Protein AF-A0A514WY64-F1 (afdb_monomer)

Secondary structure (DSSP, 8-state):
-HHHHHHHHHHHHHHHHHHHHHHHHHHHHHHHHHHHHHHHHHHHHHHHHHHS-HHHHHHHHHHHHHHHH-TT----GGGHHHHHHHHHHHTT-PPBPPBTTBPPTTEEEEEETTEEEEEE--

Radius of gyration: 29.65 Å; Cα contacts (8 Å, |Δi|>4): 77; chains: 1; bounding box: 67×23×89 Å

Sequence (122 aa):
MSYLRKLLRLIVSFCFKIVFALFKALSIYLIVAFAALISTEGYSFVKQYANANDEGKAYIICVFSMRTVEPSATDFSSCLPYREMSSMKASGEKPLEPVEGECPHGYELKSGMMGMVCLPIK

Structure (mmCIF, N/CA/C/O backbone):
data_AF-A0A514WY64-F1
#
_entry.id   AF-A0A514WY64-F1
#
loop_
_atom_site.group_PDB
_atom_site.id
_atom_site.type_symbol
_atom_site.label_atom_id
_atom_site.label_alt_id
_atom_site.label_comp_id
_atom_site.label_asym_id
_atom_site.label_entity_id
_atom_site.label_seq_id
_atom_site.pdbx_PDB_ins_code
_atom_site.Cartn_x
_atom_site.Cartn_y
_atom_site.Cartn_z
_atom_site.occupancy
_atom_site.B_iso_or_equiv
_atom_site.auth_seq_id
_atom_site.auth_comp_id
_atom_site.auth_asym_id
_atom_site.auth_atom_id
_atom_site.pdbx_PDB_model_num
ATOM 1 N N . MET A 1 1 ? -40.516 -8.259 53.118 1.00 56.91 1 MET A N 1
ATOM 2 C CA . MET A 1 1 ? -40.191 -8.740 51.747 1.00 56.91 1 MET A CA 1
ATOM 3 C C . MET A 1 1 ? -40.071 -7.653 50.655 1.00 56.91 1 MET A C 1
ATOM 5 O O . MET A 1 1 ? -39.691 -7.995 49.540 1.00 56.91 1 MET A O 1
ATOM 9 N N . SER A 1 2 ? -40.332 -6.361 50.919 1.00 69.88 2 SER A N 1
ATOM 10 C CA . SER A 1 2 ? -40.354 -5.317 49.864 1.00 69.88 2 SER A CA 1
ATOM 11 C C . SER A 1 2 ? -38.974 -4.705 49.523 1.00 69.88 2 SER A C 1
ATOM 13 O O . SER A 1 2 ? -38.729 -4.301 48.387 1.00 69.88 2 SER A O 1
ATOM 15 N N . TYR A 1 3 ? -38.028 -4.700 50.471 1.00 71.62 3 TYR A N 1
ATOM 16 C CA . TYR A 1 3 ? -36.694 -4.100 50.288 1.00 71.62 3 TYR A CA 1
ATOM 17 C C . TYR A 1 3 ? -35.763 -4.910 49.374 1.00 71.62 3 TYR A C 1
ATOM 19 O O . TYR A 1 3 ? -35.071 -4.335 48.537 1.00 71.62 3 TYR A O 1
ATOM 27 N N . LEU A 1 4 ? -35.799 -6.243 49.466 1.00 73.00 4 LEU A N 1
ATOM 28 C CA . LEU A 1 4 ? -34.914 -7.130 48.702 1.00 73.00 4 LEU A CA 1
ATOM 29 C C . LEU A 1 4 ? -35.150 -7.020 47.181 1.00 73.00 4 LEU A C 1
ATOM 31 O O . LEU A 1 4 ? -34.204 -6.976 46.402 1.00 73.00 4 LEU A O 1
ATOM 35 N N . ARG A 1 5 ? -36.415 -6.876 46.754 1.00 74.31 5 ARG A N 1
ATOM 36 C CA . ARG A 1 5 ? -36.781 -6.665 45.339 1.00 74.31 5 ARG A CA 1
ATOM 37 C C . ARG A 1 5 ? -36.369 -5.288 44.810 1.00 74.31 5 ARG A C 1
ATOM 39 O O . ARG A 1 5 ? -36.029 -5.178 43.635 1.00 74.31 5 ARG A O 1
ATOM 46 N N . LYS A 1 6 ? -36.388 -4.245 45.649 1.00 76.94 6 LYS A N 1
ATOM 47 C CA . LYS A 1 6 ? -35.895 -2.906 45.276 1.00 76.94 6 LYS A CA 1
ATOM 48 C C . LYS A 1 6 ? -34.373 -2.893 45.129 1.00 76.94 6 LYS A C 1
ATOM 50 O O . LYS A 1 6 ? -33.876 -2.351 44.145 1.00 76.94 6 LYS A O 1
ATOM 55 N N . LEU A 1 7 ? -33.659 -3.539 46.052 1.00 81.81 7 LEU A N 1
ATOM 56 C CA . LEU A 1 7 ? -32.200 -3.653 46.011 1.00 81.81 7 LEU A CA 1
ATOM 57 C C . LEU A 1 7 ? -31.728 -4.418 44.763 1.00 81.81 7 LEU A C 1
ATOM 59 O O . LEU A 1 7 ? -30.836 -3.957 44.058 1.00 81.81 7 LEU A O 1
ATOM 63 N N . LEU A 1 8 ? -32.391 -5.531 44.427 1.00 80.75 8 LEU A N 1
ATOM 64 C CA . LEU A 1 8 ? -32.050 -6.338 43.252 1.00 80.75 8 LEU A CA 1
ATOM 65 C C . LEU A 1 8 ? -32.213 -5.557 41.933 1.00 80.75 8 LEU A C 1
ATOM 67 O O . LEU A 1 8 ? -31.353 -5.633 41.061 1.00 80.75 8 LEU A O 1
ATOM 71 N N . ARG A 1 9 ? -33.276 -4.748 41.792 1.00 80.19 9 ARG A N 1
ATOM 72 C CA . ARG A 1 9 ? -33.481 -3.894 40.601 1.00 80.19 9 ARG A CA 1
ATOM 73 C C . ARG A 1 9 ? -32.417 -2.805 40.464 1.00 80.19 9 ARG A C 1
ATOM 75 O O . ARG A 1 9 ? -32.020 -2.487 39.345 1.00 80.19 9 ARG A O 1
ATOM 82 N N . LEU A 1 10 ? -31.962 -2.240 41.583 1.00 82.81 10 LEU A N 1
ATOM 83 C CA . LEU A 1 10 ? -30.882 -1.251 41.603 1.00 82.81 10 LEU A CA 1
ATOM 84 C C . LEU A 1 10 ? -29.560 -1.861 41.131 1.00 82.81 10 LEU A C 1
ATOM 86 O O . LEU A 1 10 ? -28.900 -1.270 40.282 1.00 82.81 10 LEU A O 1
ATOM 90 N N . ILE A 1 11 ? -29.222 -3.059 41.614 1.00 85.94 11 ILE A N 1
ATOM 91 C CA . ILE A 1 11 ? -28.001 -3.775 41.218 1.00 85.94 11 ILE A CA 1
ATOM 92 C C . ILE A 1 11 ? -28.029 -4.107 39.723 1.00 85.94 11 ILE A C 1
ATOM 94 O O . ILE A 1 11 ? -27.078 -3.796 39.014 1.00 85.94 11 ILE A O 1
ATOM 98 N N . VAL A 1 12 ? -29.139 -4.653 39.214 1.00 83.81 12 VAL A N 1
ATOM 99 C CA . VAL A 1 12 ? -29.274 -4.982 37.783 1.00 83.81 12 VAL A CA 1
ATOM 100 C C . VAL A 1 12 ? -29.164 -3.729 36.908 1.00 83.81 12 VAL A C 1
ATOM 102 O O . VAL A 1 12 ? -28.450 -3.740 35.907 1.00 83.81 12 VAL A O 1
ATOM 105 N N . SER A 1 13 ? -29.806 -2.626 37.303 1.00 83.44 13 SER A N 1
ATOM 106 C CA . SER A 1 13 ? -29.707 -1.341 36.594 1.00 83.44 13 SER A CA 1
ATOM 107 C C . SER A 1 13 ? -28.277 -0.790 36.594 1.00 83.44 13 SER A C 1
ATOM 109 O O . SER A 1 13 ? -27.797 -0.286 35.579 1.00 83.44 13 SER A O 1
ATOM 111 N N . PHE A 1 14 ? -27.563 -0.931 37.713 1.00 86.56 14 PHE A N 1
ATOM 112 C CA . PHE A 1 14 ? -26.178 -0.492 37.841 1.00 86.56 14 PHE A CA 1
ATOM 113 C C . PHE A 1 14 ? -25.222 -1.339 36.990 1.00 86.56 14 PHE A C 1
ATOM 115 O O . PHE A 1 14 ? -24.426 -0.786 36.231 1.00 86.56 14 PHE A O 1
ATOM 122 N N . CYS A 1 15 ? -25.359 -2.668 37.022 1.00 86.06 15 CYS A N 1
ATOM 123 C CA . CYS A 1 15 ? -24.598 -3.577 36.164 1.00 86.06 15 CYS A CA 1
ATOM 124 C C . CYS A 1 15 ? -24.833 -3.284 34.678 1.00 86.06 15 CYS A C 1
ATOM 126 O O . CYS A 1 15 ? -23.875 -3.215 33.913 1.00 86.06 15 CYS A O 1
ATOM 128 N N . PHE A 1 16 ? -26.082 -3.039 34.270 1.00 86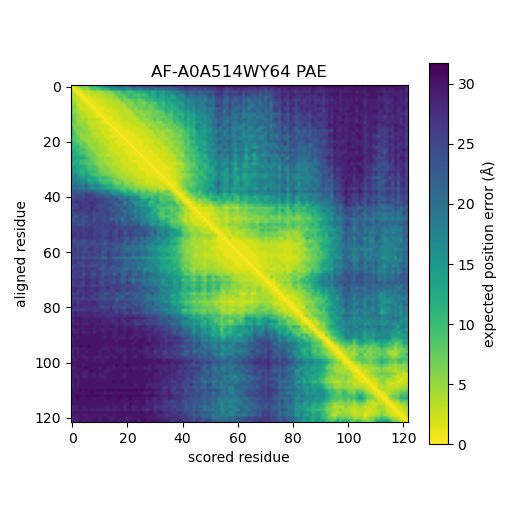.31 16 PHE A N 1
ATOM 129 C CA . PHE A 1 16 ? -26.400 -2.732 32.876 1.00 86.31 16 PHE A CA 1
ATOM 130 C C . PHE A 1 16 ? -25.732 -1.432 32.402 1.00 86.31 16 PHE A C 1
ATOM 132 O O . PHE A 1 16 ? -25.195 -1.373 31.298 1.00 86.31 16 PHE A O 1
ATOM 139 N N . LYS A 1 17 ? -25.687 -0.403 33.259 1.00 89.75 17 LYS A N 1
ATOM 140 C CA . LYS A 1 17 ? -24.986 0.857 32.962 1.00 89.75 17 LYS A CA 1
ATOM 141 C C . LYS A 1 17 ? -23.477 0.668 32.811 1.00 89.75 17 LYS A C 1
ATOM 143 O O . LYS A 1 17 ? -22.895 1.255 31.904 1.00 89.75 17 LYS A O 1
ATOM 148 N N . ILE A 1 18 ? -22.858 -0.157 33.658 1.00 90.81 18 ILE A N 1
ATOM 149 C CA . ILE A 1 18 ? -21.422 -0.464 33.571 1.00 90.81 18 ILE A CA 1
ATOM 150 C C . ILE A 1 18 ? -21.110 -1.207 32.272 1.00 90.81 18 ILE A C 1
ATOM 152 O O . ILE A 1 18 ? -20.209 -0.804 31.540 1.00 90.81 18 ILE A O 1
ATOM 156 N N . VAL A 1 19 ? -21.878 -2.251 31.953 1.00 91.50 19 VAL A N 1
ATOM 157 C CA . VAL A 1 19 ? -21.688 -3.031 30.721 1.00 91.50 19 VAL A CA 1
ATOM 158 C C . VAL A 1 19 ? -21.847 -2.140 29.488 1.00 91.50 19 VAL A C 1
ATOM 160 O O . VAL A 1 19 ? -21.029 -2.197 28.574 1.00 91.50 19 VAL A O 1
ATOM 163 N N . PHE A 1 20 ? -22.845 -1.256 29.481 1.00 88.94 20 PHE A N 1
ATOM 164 C CA . PHE A 1 20 ? -23.062 -0.327 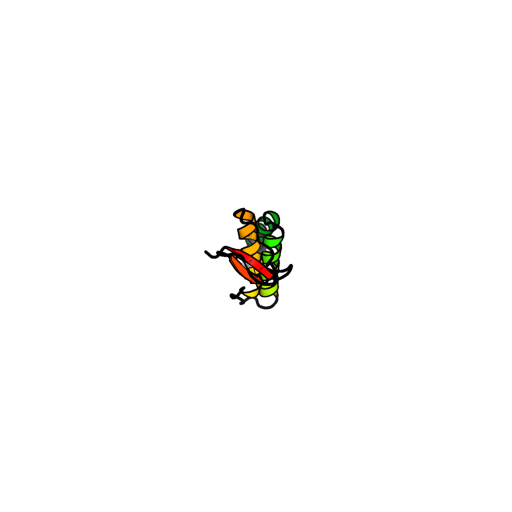28.374 1.00 88.94 20 PHE A CA 1
ATOM 165 C C . PHE A 1 20 ? -21.935 0.710 28.232 1.00 88.94 20 PHE A C 1
ATOM 167 O O . PHE A 1 20 ? -21.535 1.043 27.115 1.00 88.94 20 PHE A O 1
ATOM 174 N N . ALA A 1 21 ? -21.383 1.198 29.347 1.00 89.50 21 ALA A N 1
ATOM 175 C CA . ALA A 1 21 ? -20.233 2.100 29.338 1.00 89.50 21 ALA A CA 1
ATOM 176 C C . ALA A 1 21 ? -18.968 1.411 28.799 1.00 89.50 21 ALA A C 1
ATOM 178 O O . ALA A 1 21 ? -18.273 1.981 27.957 1.00 89.50 21 ALA A O 1
ATOM 179 N N . LEU A 1 22 ? -18.713 0.167 29.221 1.00 91.44 22 LEU A N 1
ATOM 180 C CA . LEU A 1 22 ? -17.606 -0.649 28.717 1.00 91.44 22 LEU A CA 1
ATOM 181 C C . LEU A 1 22 ? -17.743 -0.921 27.217 1.00 91.44 22 LEU A C 1
ATOM 183 O O . LEU A 1 22 ? -16.777 -0.759 26.478 1.00 91.44 22 LEU A O 1
ATOM 187 N N . PHE A 1 23 ? -18.946 -1.261 26.748 1.00 92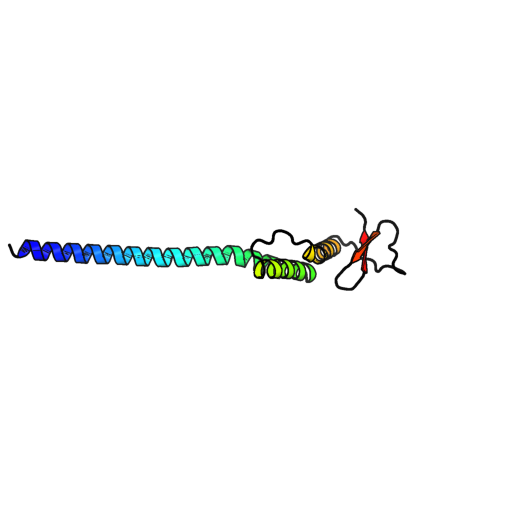.56 23 PHE A N 1
ATOM 188 C CA . PHE A 1 23 ? -19.195 -1.510 25.329 1.00 92.56 23 PHE A CA 1
ATOM 189 C C . PHE A 1 23 ? -18.951 -0.259 24.474 1.00 92.56 23 PHE A C 1
ATOM 191 O O . PHE A 1 23 ? -18.307 -0.337 23.429 1.00 92.56 23 PHE A O 1
ATOM 198 N N . LYS A 1 24 ? -19.391 0.918 24.943 1.00 91.31 24 LYS A N 1
ATOM 199 C CA . LYS A 1 24 ? -19.090 2.190 24.272 1.00 91.31 24 LYS A CA 1
ATOM 200 C C . LYS A 1 24 ? -17.589 2.454 24.196 1.00 91.31 24 LYS A C 1
ATOM 202 O O . LYS A 1 24 ? -17.095 2.739 23.107 1.00 91.31 24 LYS A O 1
ATOM 207 N N . ALA A 1 25 ? -16.866 2.322 25.306 1.00 91.19 25 ALA A N 1
ATOM 208 C CA . ALA A 1 25 ? -15.418 2.523 25.325 1.00 91.19 25 ALA A CA 1
ATOM 209 C C . ALA A 1 25 ? -14.690 1.558 24.370 1.00 91.19 25 ALA A C 1
ATOM 211 O O . ALA A 1 25 ? -13.833 1.990 23.601 1.00 91.19 25 ALA A O 1
ATOM 212 N N . LEU A 1 26 ? -15.089 0.281 24.353 1.00 92.44 26 LEU A N 1
ATOM 213 C CA . LEU A 1 26 ? -14.528 -0.732 23.459 1.00 92.44 26 LEU A CA 1
ATOM 214 C C . LEU A 1 26 ? -14.799 -0.408 21.982 1.00 92.44 26 LEU A C 1
ATOM 216 O O . LEU A 1 26 ? -13.896 -0.496 21.157 1.00 92.44 26 LEU A O 1
ATOM 220 N N . SER A 1 27 ? -16.026 0.004 21.647 1.00 90.38 27 SER A N 1
ATOM 221 C CA . SER A 1 27 ? -16.391 0.369 20.272 1.00 90.38 27 SER A CA 1
ATOM 222 C C . SER A 1 27 ? -15.583 1.564 19.756 1.00 90.38 27 SER A C 1
ATOM 224 O O . SER A 1 27 ? -15.071 1.520 18.641 1.00 90.38 27 SER A O 1
ATOM 226 N N . ILE A 1 28 ? -15.386 2.594 20.587 1.00 91.12 28 ILE A N 1
ATOM 227 C CA . ILE A 1 28 ? -14.556 3.757 20.247 1.00 91.12 28 ILE A CA 1
ATOM 228 C C . ILE A 1 28 ? -13.099 3.330 20.063 1.00 91.12 28 ILE A C 1
ATOM 230 O O . ILE A 1 28 ? -12.475 3.714 19.078 1.00 91.12 28 ILE A O 1
ATOM 234 N N . TYR A 1 29 ? -12.569 2.500 20.966 1.00 90.69 29 TYR A N 1
ATOM 235 C CA . TYR A 1 29 ? -11.210 1.976 20.850 1.00 90.69 29 TYR A CA 1
ATOM 236 C C . TYR A 1 29 ? -11.002 1.195 19.546 1.00 90.69 29 TYR A C 1
ATOM 238 O O . TYR A 1 29 ? -10.024 1.434 18.844 1.00 90.69 29 TYR A O 1
ATOM 246 N N . LEU A 1 30 ? -11.944 0.319 19.179 1.00 89.75 30 LEU A N 1
ATOM 247 C CA . LEU A 1 30 ? -11.894 -0.441 17.927 1.00 89.75 30 LEU A CA 1
ATOM 248 C C . LEU A 1 30 ? -11.928 0.467 16.694 1.00 89.75 30 LEU A C 1
ATOM 250 O O . LEU A 1 30 ? -11.148 0.253 15.770 1.00 89.75 30 LEU A O 1
ATOM 254 N N . ILE A 1 31 ? -12.779 1.497 16.684 1.00 88.94 31 ILE A N 1
ATOM 255 C CA . ILE A 1 31 ? -12.841 2.466 15.579 1.00 88.94 31 ILE A CA 1
ATOM 256 C C . ILE A 1 31 ? -11.507 3.210 15.441 1.00 88.94 31 ILE A C 1
ATOM 258 O O . ILE A 1 31 ? -10.988 3.336 14.334 1.00 88.94 31 ILE A O 1
ATOM 262 N N . VAL A 1 32 ? -10.924 3.666 16.554 1.00 85.12 32 VAL A N 1
ATOM 263 C CA . VAL A 1 32 ? -9.626 4.359 16.554 1.00 85.12 32 VAL A CA 1
ATOM 264 C C . VAL A 1 32 ? -8.501 3.425 16.104 1.00 85.12 32 VAL A C 1
ATOM 266 O O . VAL A 1 32 ? -7.669 3.829 15.295 1.00 85.12 32 VAL A O 1
ATOM 269 N N . ALA A 1 33 ? -8.490 2.171 16.560 1.00 81.75 33 ALA A N 1
ATOM 270 C CA . ALA A 1 33 ? -7.507 1.173 16.141 1.00 81.75 33 ALA A CA 1
ATOM 271 C C . ALA A 1 33 ? -7.612 0.853 14.641 1.00 81.75 33 ALA A C 1
ATOM 273 O O . ALA A 1 33 ? -6.598 0.773 13.950 1.00 81.75 33 ALA A O 1
ATOM 274 N N . PHE A 1 34 ? -8.832 0.728 14.114 1.00 79.00 34 PHE A N 1
ATOM 275 C CA . PHE A 1 34 ? -9.068 0.486 12.691 1.00 79.00 34 PHE A CA 1
ATOM 276 C C . PHE A 1 34 ? -8.664 1.690 11.828 1.00 79.00 34 PHE A C 1
ATOM 278 O O . PHE A 1 34 ? -8.000 1.529 10.805 1.00 79.00 34 PHE A O 1
ATOM 285 N N . ALA A 1 35 ? -8.982 2.910 12.271 1.00 73.12 35 ALA A N 1
ATOM 286 C CA . ALA A 1 35 ? -8.533 4.136 11.614 1.00 73.12 35 ALA A CA 1
ATOM 287 C C . ALA A 1 35 ? -7.000 4.271 11.627 1.00 73.12 35 ALA A C 1
ATOM 289 O O . ALA A 1 35 ? -6.413 4.695 10.632 1.00 73.12 35 ALA A O 1
ATOM 290 N N . ALA A 1 36 ? -6.343 3.872 12.722 1.00 66.94 36 ALA A N 1
ATOM 291 C CA . ALA A 1 36 ? -4.887 3.849 12.817 1.00 66.94 36 ALA A CA 1
ATOM 292 C C . ALA A 1 36 ? -4.262 2.837 11.842 1.00 66.94 36 ALA A C 1
ATOM 294 O O . ALA A 1 36 ? -3.305 3.192 11.163 1.00 66.94 36 ALA A O 1
ATOM 295 N N . LEU A 1 37 ? -4.835 1.633 11.710 1.00 67.69 37 LEU A N 1
ATOM 296 C CA . LEU A 1 37 ? -4.383 0.611 10.754 1.00 67.69 37 LEU A CA 1
ATOM 297 C C . LEU A 1 37 ? -4.476 1.090 9.297 1.00 67.69 37 LEU A C 1
ATOM 299 O O . LEU A 1 37 ? -3.498 1.001 8.552 1.00 67.69 37 LEU A O 1
ATOM 303 N N . ILE A 1 38 ? -5.619 1.664 8.903 1.00 67.25 38 ILE A N 1
ATOM 304 C CA . ILE A 1 38 ? -5.801 2.238 7.558 1.00 67.25 38 ILE A CA 1
ATOM 305 C C . ILE A 1 38 ? -4.824 3.395 7.326 1.00 67.25 38 ILE A C 1
ATOM 307 O O . ILE A 1 38 ? -4.236 3.511 6.252 1.00 67.25 38 ILE A O 1
ATOM 311 N N . SER A 1 39 ? -4.631 4.245 8.337 1.00 59.78 39 SER A N 1
ATOM 312 C CA . SER A 1 39 ? -3.703 5.372 8.276 1.00 59.78 39 SER A CA 1
ATOM 313 C C . SER A 1 39 ? -2.260 4.910 8.091 1.00 59.78 39 SER A C 1
ATOM 315 O O . SER A 1 39 ? -1.564 5.451 7.242 1.00 59.78 39 SER A O 1
ATOM 317 N N . THR A 1 40 ? -1.796 3.884 8.807 1.00 57.38 40 THR A N 1
ATOM 318 C CA . THR A 1 40 ? -0.405 3.419 8.690 1.00 57.38 40 THR A CA 1
ATOM 319 C C . THR A 1 40 ? -0.088 2.830 7.317 1.00 57.38 40 THR A C 1
ATOM 321 O O . THR A 1 40 ? 0.953 3.147 6.738 1.00 57.38 40 THR A O 1
ATOM 324 N N . GLU A 1 41 ? -0.999 2.033 6.758 1.00 56.69 41 GLU A N 1
ATOM 325 C CA . GLU A 1 41 ? -0.817 1.431 5.433 1.00 56.69 41 GLU A CA 1
ATOM 326 C C . GLU A 1 41 ? -0.978 2.490 4.331 1.00 56.69 41 GLU A C 1
ATOM 328 O O . GLU A 1 41 ? -0.109 2.638 3.466 1.00 56.69 41 GLU A O 1
ATOM 333 N N . GLY A 1 42 ? -2.025 3.317 4.420 1.00 58.03 42 GLY A N 1
ATOM 334 C CA . GLY A 1 42 ? -2.303 4.391 3.468 1.00 58.03 42 GLY A CA 1
ATOM 335 C C . GLY A 1 42 ? -1.241 5.492 3.464 1.00 58.03 42 GLY A C 1
ATOM 336 O O . GLY A 1 42 ? -0.851 5.966 2.400 1.00 58.03 42 GLY A O 1
ATOM 337 N N . TYR A 1 43 ? -0.703 5.868 4.626 1.00 57.00 43 TYR A N 1
ATOM 338 C CA . TYR A 1 43 ? 0.350 6.881 4.732 1.00 57.00 43 TYR A CA 1
ATOM 339 C C . TYR A 1 43 ? 1.658 6.408 4.098 1.00 57.00 43 TYR A C 1
ATOM 341 O O . TYR A 1 43 ? 2.346 7.190 3.439 1.00 57.00 43 TYR A O 1
ATOM 349 N N . SER A 1 44 ? 1.991 5.120 4.240 1.00 63.59 44 SER A N 1
ATOM 350 C CA . SER A 1 44 ? 3.167 4.542 3.586 1.00 63.59 44 SER A CA 1
ATOM 351 C C . SER A 1 44 ? 3.035 4.573 2.058 1.00 63.59 44 SER A C 1
ATOM 353 O O . SER A 1 44 ? 3.977 4.976 1.374 1.00 63.59 44 SER A O 1
ATOM 355 N N . PHE A 1 45 ? 1.845 4.265 1.535 1.00 63.88 45 PHE A N 1
ATOM 356 C CA . PHE A 1 45 ? 1.541 4.312 0.109 1.00 63.88 45 PHE A CA 1
ATOM 357 C C . PHE A 1 45 ? 1.565 5.740 -0.440 1.00 63.88 45 PHE A C 1
ATOM 359 O O . PHE A 1 45 ? 2.246 6.006 -1.426 1.00 63.88 45 PHE A O 1
ATOM 366 N N . VAL A 1 46 ? 0.885 6.686 0.217 1.00 66.62 46 VAL A N 1
ATOM 367 C CA . VAL A 1 46 ? 0.848 8.094 -0.213 1.00 66.62 46 VAL A CA 1
ATOM 368 C C . VAL A 1 46 ? 2.245 8.705 -0.184 1.00 66.62 46 VAL A C 1
ATOM 370 O O . VAL A 1 46 ? 2.612 9.425 -1.108 1.00 66.62 46 VAL A O 1
ATOM 373 N N . LYS A 1 47 ? 3.065 8.379 0.822 1.00 65.44 47 LYS A N 1
ATOM 374 C CA . LYS A 1 47 ? 4.458 8.834 0.893 1.00 65.44 47 LYS A CA 1
ATOM 375 C C . LYS A 1 47 ? 5.322 8.225 -0.215 1.00 65.44 47 LYS A C 1
ATOM 377 O O . LYS A 1 47 ? 6.129 8.942 -0.801 1.00 65.44 47 LYS A O 1
ATOM 382 N N . GLN A 1 48 ? 5.156 6.936 -0.526 1.00 65.69 48 GLN A N 1
ATOM 383 C CA . GLN A 1 48 ? 5.855 6.293 -1.646 1.00 65.69 48 GLN A CA 1
ATOM 384 C C . GLN A 1 48 ? 5.425 6.879 -2.995 1.00 65.69 48 GLN A C 1
ATOM 386 O O . GLN A 1 48 ? 6.278 7.186 -3.819 1.00 65.69 48 GLN A O 1
ATOM 391 N N . TYR A 1 49 ? 4.128 7.110 -3.196 1.00 70.25 49 TYR A N 1
ATOM 392 C CA . TYR A 1 49 ? 3.585 7.715 -4.410 1.00 70.25 49 TYR A CA 1
ATOM 393 C C . TYR A 1 49 ? 4.021 9.177 -4.582 1.00 70.25 49 TYR A C 1
ATOM 395 O O . TYR A 1 49 ? 4.415 9.585 -5.672 1.00 70.25 49 TYR A O 1
ATOM 403 N N . ALA A 1 50 ? 3.995 9.972 -3.509 1.00 69.25 50 ALA A N 1
ATOM 404 C CA . ALA A 1 50 ? 4.415 11.371 -3.534 1.00 69.25 50 ALA A CA 1
ATOM 405 C C . ALA A 1 50 ? 5.915 11.527 -3.824 1.00 69.25 50 ALA A C 1
ATOM 407 O O . ALA A 1 50 ? 6.299 12.450 -4.538 1.00 69.25 50 ALA A O 1
ATOM 408 N N . ASN A 1 51 ? 6.744 10.612 -3.308 1.00 68.94 51 ASN A N 1
ATOM 409 C CA . ASN A 1 51 ? 8.193 10.624 -3.516 1.00 68.94 51 ASN A CA 1
ATOM 410 C C . ASN A 1 51 ? 8.646 9.905 -4.797 1.00 68.94 51 ASN A C 1
ATOM 412 O O . ASN A 1 51 ? 9.824 9.984 -5.145 1.00 68.94 51 ASN A O 1
ATOM 416 N N . ALA A 1 52 ? 7.758 9.187 -5.487 1.00 68.25 52 ALA A N 1
ATOM 417 C CA . ALA A 1 52 ? 8.095 8.510 -6.732 1.00 68.25 52 ALA A CA 1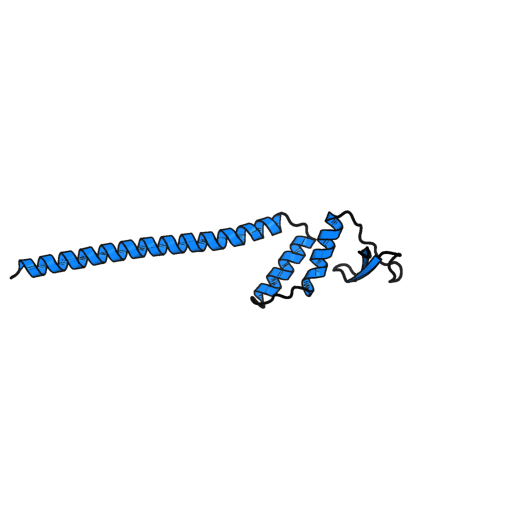
ATOM 418 C C . ALA A 1 52 ? 8.191 9.500 -7.907 1.00 68.25 52 ALA A C 1
ATOM 420 O O . ALA A 1 52 ? 7.470 10.500 -7.970 1.00 68.25 52 ALA A O 1
ATOM 421 N N . ASN A 1 53 ? 9.064 9.195 -8.872 1.00 71.25 53 ASN A N 1
ATOM 422 C CA . ASN A 1 53 ? 9.060 9.856 -10.181 1.00 71.25 53 ASN A CA 1
ATOM 423 C C . ASN A 1 53 ? 7.815 9.437 -10.994 1.00 71.25 53 ASN A C 1
ATOM 425 O O . ASN A 1 53 ? 7.096 8.521 -10.596 1.00 71.25 53 ASN A O 1
ATOM 429 N N . ASP A 1 54 ? 7.537 10.091 -12.125 1.00 75.25 54 ASP A N 1
ATOM 430 C CA . ASP A 1 54 ? 6.303 9.848 -12.897 1.00 75.25 54 ASP A CA 1
ATOM 431 C C . ASP A 1 54 ? 6.143 8.382 -13.347 1.00 75.25 54 ASP A C 1
ATOM 433 O O . ASP A 1 54 ? 5.038 7.841 -13.352 1.00 75.25 54 ASP A O 1
ATOM 437 N N . GLU A 1 55 ? 7.250 7.694 -13.626 1.00 68.12 55 GLU A N 1
ATOM 438 C CA . GLU A 1 55 ? 7.266 6.274 -14.005 1.00 68.12 55 GLU A CA 1
ATOM 439 C C . GLU A 1 55 ? 7.081 5.333 -12.805 1.00 68.12 55 GLU A C 1
ATOM 441 O O . GLU A 1 55 ? 6.377 4.330 -12.893 1.00 68.12 55 GLU A O 1
ATOM 446 N N . GLY A 1 56 ? 7.641 5.679 -11.646 1.00 69.81 56 GLY A N 1
ATOM 447 C CA . GLY A 1 56 ? 7.411 4.981 -10.385 1.00 69.81 56 GLY A CA 1
ATOM 448 C C . GLY A 1 56 ? 5.970 5.149 -9.906 1.00 69.81 56 GLY A C 1
ATOM 449 O O . GLY A 1 56 ? 5.369 4.195 -9.417 1.00 69.81 56 GLY A O 1
ATOM 450 N N . LYS A 1 57 ? 5.365 6.322 -10.128 1.00 77.06 57 LYS A N 1
ATOM 451 C CA . LYS A 1 57 ? 3.926 6.538 -9.932 1.00 77.06 57 LYS A CA 1
ATOM 452 C C . LYS A 1 57 ? 3.108 5.649 -10.865 1.00 77.06 57 LYS A C 1
ATOM 454 O O . LYS A 1 57 ? 2.169 5.012 -10.395 1.00 77.06 57 LYS A O 1
ATOM 459 N N . ALA A 1 58 ? 3.487 5.544 -12.140 1.00 78.62 58 ALA A N 1
ATOM 460 C CA . ALA A 1 58 ? 2.825 4.655 -13.096 1.00 78.62 58 ALA A CA 1
ATOM 461 C C . ALA A 1 58 ? 2.915 3.175 -12.679 1.00 78.62 58 ALA A C 1
ATOM 463 O O . ALA A 1 58 ? 1.908 2.469 -12.721 1.00 78.62 58 ALA A O 1
ATOM 464 N N . TYR A 1 59 ? 4.072 2.722 -12.179 1.00 80.38 59 TYR A N 1
ATOM 465 C CA . TYR A 1 59 ? 4.229 1.380 -11.606 1.00 80.38 59 TYR A CA 1
ATOM 466 C C . TYR A 1 59 ? 3.286 1.150 -10.419 1.00 80.38 59 TYR A C 1
ATOM 468 O O . TYR A 1 59 ? 2.547 0.166 -10.388 1.00 80.38 59 TYR A O 1
ATOM 476 N N . ILE A 1 60 ? 3.284 2.077 -9.456 1.00 79.69 60 ILE A N 1
ATOM 477 C CA . ILE A 1 60 ? 2.449 2.000 -8.253 1.00 79.69 60 ILE A CA 1
ATOM 478 C C . ILE A 1 60 ? 0.959 1.959 -8.628 1.00 79.69 60 ILE A C 1
ATOM 480 O O . ILE A 1 60 ? 0.216 1.142 -8.084 1.00 79.69 60 ILE A O 1
ATOM 484 N N . ILE A 1 61 ? 0.526 2.786 -9.586 1.00 83.06 61 ILE A N 1
ATOM 485 C CA . ILE A 1 61 ? -0.855 2.800 -10.091 1.00 83.06 61 ILE A CA 1
ATOM 486 C C . ILE A 1 61 ? -1.201 1.480 -10.786 1.00 83.06 61 ILE A C 1
ATOM 488 O O . ILE A 1 61 ? -2.278 0.941 -10.545 1.00 83.06 61 ILE A O 1
ATOM 492 N N . CYS A 1 62 ? -0.303 0.936 -11.611 1.00 81.69 62 CYS A N 1
ATOM 493 C CA . CYS A 1 62 ? -0.522 -0.333 -12.308 1.00 81.69 62 CYS A CA 1
ATOM 494 C C . CYS A 1 62 ? -0.736 -1.493 -11.321 1.00 81.69 62 CYS A C 1
ATOM 496 O O . CYS A 1 62 ? -1.726 -2.220 -11.413 1.00 81.69 62 CYS A O 1
ATOM 498 N N . VAL A 1 63 ? 0.134 -1.610 -10.312 1.00 83.12 63 VAL A N 1
ATOM 499 C CA . VAL A 1 63 ? 0.025 -2.628 -9.252 1.00 83.12 63 VAL A CA 1
ATOM 500 C C . VAL A 1 63 ? -1.263 -2.451 -8.448 1.00 83.12 63 VAL A C 1
ATOM 502 O O . VAL A 1 63 ? -1.951 -3.428 -8.148 1.00 83.12 63 VAL A O 1
ATOM 505 N N . PHE A 1 64 ? -1.608 -1.206 -8.112 1.00 82.44 64 PHE A N 1
ATOM 506 C CA . PHE A 1 64 ? -2.829 -0.902 -7.373 1.00 82.44 64 PHE A CA 1
ATOM 507 C C . PHE A 1 64 ? -4.080 -1.281 -8.174 1.00 82.44 64 PHE A C 1
ATOM 509 O O . PHE A 1 64 ? -4.953 -1.962 -7.645 1.00 82.44 64 PHE A O 1
ATOM 516 N N . SER A 1 65 ? -4.133 -0.928 -9.461 1.00 80.38 65 SER A N 1
ATOM 517 C CA . SER A 1 65 ? -5.235 -1.277 -10.363 1.00 80.38 65 SER A CA 1
ATOM 518 C C . SER A 1 65 ? -5.437 -2.794 -10.457 1.00 80.38 65 SER A C 1
ATOM 520 O O . SER A 1 65 ? -6.551 -3.287 -10.278 1.00 80.38 65 SER A O 1
ATOM 522 N N . MET A 1 66 ? -4.354 -3.563 -10.607 1.00 78.38 66 MET A N 1
ATOM 523 C CA . MET A 1 66 ? -4.439 -5.028 -10.624 1.00 78.38 66 MET A CA 1
ATOM 524 C C . MET A 1 66 ? -5.006 -5.589 -9.317 1.00 78.38 66 MET A C 1
ATOM 526 O O . MET A 1 66 ? -5.914 -6.412 -9.356 1.00 78.38 66 MET A O 1
ATOM 530 N N . ARG A 1 67 ? -4.565 -5.081 -8.159 1.00 79.00 67 ARG A N 1
ATOM 531 C CA . ARG A 1 67 ? -5.106 -5.501 -6.854 1.00 79.00 67 ARG A CA 1
ATOM 532 C C . ARG A 1 67 ? -6.550 -5.073 -6.608 1.00 79.00 67 ARG A C 1
ATOM 534 O O . ARG A 1 67 ? -7.230 -5.704 -5.804 1.00 79.00 67 ARG A O 1
ATOM 541 N N . THR A 1 68 ? -7.029 -4.017 -7.267 1.00 79.06 68 THR A N 1
ATOM 542 C CA . THR A 1 68 ? -8.448 -3.635 -7.180 1.00 79.06 68 THR A CA 1
ATOM 543 C C . THR A 1 68 ? -9.358 -4.580 -7.957 1.00 79.06 68 THR A C 1
ATOM 545 O O . THR A 1 68 ? -10.485 -4.810 -7.526 1.00 79.06 68 THR A O 1
ATOM 548 N N . VAL A 1 69 ? -8.875 -5.146 -9.066 1.00 78.56 69 VAL A N 1
ATOM 549 C CA . VAL A 1 69 ? -9.613 -6.145 -9.852 1.00 78.56 69 VAL A CA 1
ATOM 550 C C . VAL A 1 69 ? -9.478 -7.532 -9.223 1.00 78.56 69 VAL A C 1
ATOM 552 O O . VAL A 1 69 ? -10.472 -8.238 -9.072 1.00 78.56 69 VAL A O 1
ATOM 555 N N . GLU A 1 70 ? -8.266 -7.902 -8.808 1.00 79.38 70 GLU A N 1
ATOM 556 C CA . GLU A 1 70 ? -7.958 -9.189 -8.193 1.00 79.38 70 GLU A CA 1
ATOM 557 C C . GLU A 1 70 ? -7.063 -8.999 -6.950 1.00 79.38 70 GLU A C 1
ATOM 559 O O . GLU A 1 70 ? -5.840 -8.880 -7.060 1.00 79.38 70 GLU A O 1
ATOM 564 N N . PRO A 1 71 ? -7.640 -9.000 -5.732 1.00 79.25 71 PRO A N 1
ATOM 565 C CA . PRO A 1 71 ? -6.897 -8.735 -4.495 1.00 79.25 71 PRO A CA 1
ATOM 566 C C . PRO A 1 71 ? -5.789 -9.753 -4.198 1.00 79.25 71 PRO A C 1
ATOM 568 O O . PRO A 1 71 ? -4.837 -9.443 -3.484 1.00 79.25 71 PRO A O 1
ATOM 571 N N . SER A 1 72 ? -5.919 -10.968 -4.738 1.00 80.62 72 SER A N 1
ATOM 572 C CA . SER A 1 72 ? -4.959 -12.067 -4.616 1.00 80.62 72 SER A CA 1
ATOM 573 C C . SER A 1 72 ? -3.855 -12.044 -5.671 1.00 80.62 72 SER A C 1
ATOM 575 O O . SER A 1 72 ? -2.971 -12.895 -5.611 1.00 80.62 72 SER A O 1
ATOM 577 N N . ALA A 1 73 ? -3.880 -11.104 -6.623 1.00 75.88 73 ALA A N 1
ATOM 578 C CA . ALA A 1 73 ? -2.864 -11.026 -7.661 1.00 75.88 73 ALA A CA 1
ATOM 579 C C . ALA A 1 73 ? -1.478 -10.818 -7.032 1.00 75.88 73 ALA A C 1
ATOM 581 O O . ALA A 1 73 ? -1.211 -9.820 -6.354 1.00 75.88 73 ALA A O 1
ATOM 582 N N . THR A 1 74 ? -0.592 -11.788 -7.250 1.00 75.19 74 THR A N 1
ATOM 583 C CA . THR A 1 74 ? 0.823 -11.729 -6.857 1.00 75.19 74 THR A CA 1
ATOM 584 C C . THR A 1 74 ? 1.748 -11.525 -8.050 1.00 75.19 74 THR A C 1
ATOM 586 O O . THR A 1 74 ? 2.910 -11.172 -7.858 1.00 75.19 74 THR A O 1
ATOM 589 N N . ASP A 1 75 ? 1.246 -11.752 -9.265 1.00 78.81 75 ASP A N 1
ATOM 590 C CA . ASP A 1 75 ? 1.983 -11.502 -10.494 1.00 78.81 75 ASP A CA 1
ATOM 591 C C . ASP A 1 75 ? 1.734 -10.066 -10.973 1.00 78.81 75 ASP A C 1
ATOM 593 O O . ASP A 1 75 ? 0.604 -9.677 -11.252 1.00 78.81 75 ASP A O 1
ATOM 597 N N . PHE A 1 76 ? 2.807 -9.280 -11.051 1.00 79.94 76 PHE A N 1
ATOM 598 C CA . PHE A 1 76 ? 2.810 -7.904 -11.560 1.00 79.94 76 PHE A CA 1
ATOM 599 C C . PHE A 1 76 ? 3.726 -7.758 -12.773 1.00 79.94 76 PHE A C 1
ATOM 601 O O . PHE A 1 76 ? 4.253 -6.674 -13.031 1.00 79.94 76 PHE A O 1
ATOM 608 N N . SER A 1 77 ? 3.939 -8.854 -13.502 1.00 76.12 77 SER A N 1
ATOM 609 C CA . SER A 1 77 ? 4.758 -8.909 -14.712 1.00 76.12 77 SER A CA 1
ATOM 610 C C . SER A 1 77 ? 4.372 -7.831 -15.733 1.00 76.12 77 SER A C 1
ATOM 612 O O . SER A 1 77 ? 5.246 -7.156 -16.273 1.00 76.12 77 SER A O 1
ATOM 614 N N . SER A 1 78 ? 3.074 -7.566 -15.899 1.00 77.88 78 SER A N 1
ATOM 615 C CA . SER A 1 78 ? 2.531 -6.497 -16.753 1.00 77.88 78 SER A CA 1
ATOM 616 C C . SER A 1 78 ? 2.926 -5.077 -16.323 1.00 77.88 78 SER A C 1
ATOM 618 O O . SER A 1 78 ? 2.955 -4.168 -17.150 1.00 77.88 78 SER A O 1
ATOM 620 N N . CYS A 1 79 ? 3.268 -4.877 -15.049 1.00 80.38 79 CYS A N 1
ATOM 621 C CA . CYS A 1 79 ? 3.695 -3.589 -14.511 1.00 80.38 79 CYS A CA 1
ATOM 622 C C . CYS A 1 79 ? 5.226 -3.418 -14.513 1.00 80.38 79 CYS A C 1
ATOM 624 O O . CYS A 1 79 ? 5.713 -2.301 -14.339 1.00 80.38 79 CYS A O 1
ATOM 626 N N . LEU A 1 80 ? 6.010 -4.483 -14.726 1.00 75.12 80 LEU A N 1
ATOM 627 C CA . LEU A 1 80 ? 7.481 -4.435 -14.705 1.00 75.12 80 LEU A CA 1
ATOM 628 C C . LEU A 1 80 ? 8.122 -3.379 -15.625 1.00 75.12 80 LEU A C 1
ATOM 630 O O . LEU A 1 80 ? 9.091 -2.764 -15.174 1.00 75.12 80 LEU A O 1
ATOM 634 N N . PRO A 1 81 ? 7.602 -3.085 -16.836 1.00 71.62 81 PRO A N 1
ATOM 635 C CA . PRO A 1 81 ? 8.190 -2.059 -17.702 1.00 71.62 81 PRO A CA 1
ATOM 636 C C . PRO A 1 81 ? 8.298 -0.681 -17.029 1.00 71.62 81 PRO A C 1
ATOM 638 O O . PRO A 1 81 ? 9.280 0.034 -17.212 1.00 71.62 81 PRO A O 1
ATOM 641 N N . TYR A 1 82 ? 7.333 -0.332 -16.173 1.00 68.19 82 TYR A N 1
ATOM 642 C CA . TYR A 1 82 ? 7.331 0.923 -15.413 1.00 68.19 82 TYR A CA 1
ATOM 643 C C . TYR A 1 82 ? 8.394 0.950 -14.304 1.00 68.19 82 TYR A C 1
ATOM 645 O O . TYR A 1 82 ? 8.953 1.996 -13.961 1.00 68.19 82 TYR A O 1
ATOM 653 N N . ARG A 1 83 ? 8.700 -0.220 -13.738 1.00 67.81 83 ARG A N 1
ATOM 654 C CA . ARG A 1 83 ? 9.709 -0.382 -12.688 1.00 67.81 83 ARG A CA 1
ATOM 655 C C . ARG A 1 83 ? 11.127 -0.283 -13.243 1.00 67.81 83 ARG A C 1
ATOM 657 O O . ARG A 1 83 ? 11.977 0.347 -12.624 1.00 67.81 83 ARG A O 1
ATOM 664 N N . GLU A 1 84 ? 11.384 -0.889 -14.398 1.00 63.84 84 GLU A N 1
ATOM 665 C CA . GLU A 1 84 ? 12.710 -0.854 -15.025 1.00 63.84 84 GLU A CA 1
ATOM 666 C C . GLU A 1 84 ? 13.074 0.565 -15.482 1.00 63.84 84 GLU A C 1
ATOM 668 O O . GLU A 1 84 ? 14.157 1.053 -15.157 1.00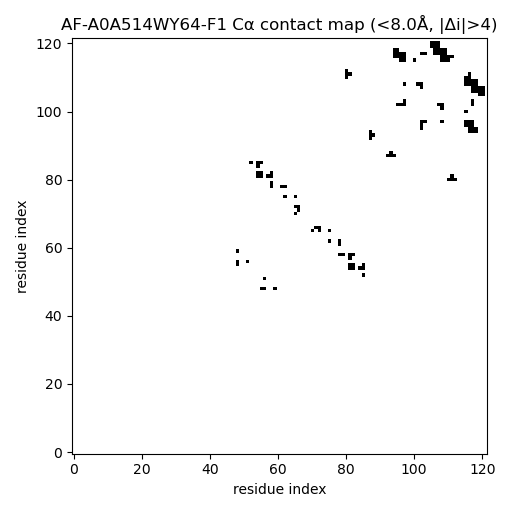 63.84 84 GLU A O 1
ATOM 673 N N . MET A 1 85 ? 12.136 1.283 -16.105 1.00 59.09 85 MET A N 1
ATOM 674 C CA . MET A 1 85 ? 12.357 2.649 -16.597 1.00 59.09 85 MET A CA 1
ATOM 675 C C . MET A 1 85 ? 12.699 3.639 -15.463 1.00 59.09 85 MET A C 1
ATOM 677 O O . MET A 1 85 ? 13.689 4.376 -15.541 1.00 59.09 85 MET A O 1
ATOM 681 N N . SER A 1 86 ? 11.974 3.550 -14.338 1.00 56.84 86 SER A N 1
ATOM 682 C CA . SER A 1 86 ? 12.251 4.364 -13.146 1.00 56.84 86 SER A CA 1
ATOM 683 C C . SER A 1 86 ? 13.621 4.065 -12.525 1.00 56.84 86 SER A C 1
ATOM 685 O O . SER A 1 86 ? 14.294 4.989 -12.059 1.00 56.84 86 SER A O 1
ATOM 687 N N . SER A 1 87 ? 14.063 2.803 -12.561 1.00 57.50 87 SER A N 1
ATOM 688 C CA . SER A 1 87 ? 15.388 2.401 -12.078 1.00 57.50 87 SER A CA 1
ATOM 689 C C . SER A 1 87 ? 16.527 2.869 -12.993 1.00 57.50 87 SER A C 1
ATOM 691 O O . SER A 1 87 ? 17.576 3.274 -12.497 1.00 57.50 87 SER A O 1
ATOM 693 N N . MET A 1 88 ? 16.304 2.911 -14.309 1.00 50.59 88 MET A N 1
ATOM 694 C CA . MET A 1 88 ? 17.301 3.336 -15.300 1.00 50.59 88 MET A CA 1
ATOM 695 C C . MET A 1 88 ? 17.575 4.837 -15.237 1.00 50.59 88 MET A C 1
ATOM 697 O O . MET A 1 88 ? 18.732 5.253 -15.173 1.00 50.59 88 MET A O 1
ATOM 701 N N . LYS A 1 89 ? 16.524 5.660 -15.111 1.00 55.00 89 LYS A N 1
ATOM 702 C CA . LYS A 1 89 ? 16.683 7.104 -14.864 1.00 55.00 89 LYS A CA 1
ATOM 703 C C . LYS A 1 89 ? 17.390 7.396 -13.541 1.00 55.00 89 LYS A C 1
ATOM 705 O O . LYS A 1 89 ? 18.194 8.322 -13.480 1.00 55.00 89 LYS A O 1
ATOM 710 N N . ALA A 1 90 ? 17.120 6.610 -12.497 1.00 54.78 90 ALA A N 1
ATOM 711 C CA . ALA A 1 90 ? 17.792 6.753 -11.207 1.00 54.78 90 ALA A CA 1
ATOM 712 C C . ALA A 1 90 ? 19.275 6.335 -11.258 1.00 54.78 90 ALA A C 1
ATOM 714 O O . ALA A 1 90 ? 20.089 6.909 -10.540 1.00 54.78 90 ALA A O 1
ATOM 715 N N . SER A 1 91 ? 19.632 5.382 -12.127 1.00 53.62 91 SER A N 1
ATOM 716 C CA . SER A 1 91 ? 21.013 4.931 -12.346 1.00 53.62 91 SER A CA 1
ATOM 717 C C . SER A 1 91 ? 21.818 5.842 -13.287 1.00 53.62 91 SER A C 1
ATOM 719 O O . SER A 1 91 ? 23.011 5.623 -13.483 1.00 53.62 91 SER A O 1
ATOM 721 N N . GLY A 1 92 ? 21.186 6.856 -13.892 1.00 53.00 92 GLY A N 1
ATOM 722 C CA . GLY A 1 92 ? 21.819 7.714 -14.900 1.00 53.00 92 GLY A CA 1
ATOM 723 C C . GLY A 1 92 ? 22.070 7.017 -16.243 1.00 53.00 92 GLY A C 1
ATOM 724 O O . GLY A 1 92 ? 22.721 7.590 -17.117 1.00 53.00 92 GLY A O 1
ATOM 725 N N . GLU A 1 93 ? 21.545 5.805 -16.430 1.00 56.06 93 GLU A N 1
ATOM 726 C CA . GLU A 1 93 ? 21.616 5.074 -17.691 1.00 56.06 93 GLU A CA 1
ATOM 727 C C . GLU A 1 93 ? 20.575 5.663 -18.644 1.00 56.06 93 GLU A C 1
ATOM 729 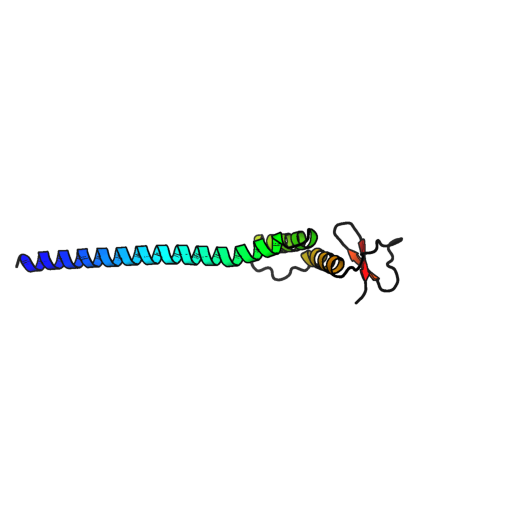O O . GLU A 1 93 ? 19.373 5.633 -18.374 1.00 56.06 93 GLU A O 1
ATOM 734 N N . LYS A 1 94 ? 21.033 6.260 -19.751 1.00 56.34 94 LYS A N 1
ATOM 735 C CA . LYS A 1 94 ? 20.135 6.811 -20.770 1.00 56.34 94 LYS A CA 1
ATOM 736 C C . LYS A 1 94 ? 19.577 5.665 -21.619 1.00 56.34 94 LYS A C 1
ATOM 738 O O . LYS A 1 94 ? 20.374 4.987 -22.269 1.00 56.34 94 LYS A O 1
ATOM 743 N N . PRO A 1 95 ? 18.247 5.468 -21.657 1.00 58.31 95 PRO A N 1
ATOM 744 C CA . PRO A 1 95 ? 17.624 4.606 -22.651 1.00 58.31 95 PRO A CA 1
ATOM 745 C C . PRO A 1 95 ? 17.985 5.120 -24.046 1.00 58.31 95 PRO A C 1
ATOM 747 O O . PRO A 1 95 ? 17.930 6.329 -24.287 1.00 58.31 95 PRO A O 1
ATOM 750 N N . LEU A 1 96 ? 18.376 4.217 -24.942 1.00 61.53 96 LEU A N 1
ATOM 751 C CA . LEU A 1 96 ? 18.647 4.547 -26.340 1.00 61.53 96 LEU A CA 1
ATOM 752 C C . LEU A 1 96 ? 17.426 4.177 -27.179 1.00 61.53 96 LEU A C 1
ATOM 754 O O . LEU A 1 96 ? 16.793 3.147 -26.944 1.00 61.53 96 LEU A O 1
ATOM 758 N N . GLU A 1 97 ? 17.085 5.010 -28.155 1.00 63.78 97 GLU A N 1
ATOM 759 C CA . GLU A 1 97 ? 16.106 4.617 -29.164 1.00 63.78 97 GLU A CA 1
ATOM 760 C C . GLU A 1 97 ? 16.758 3.600 -30.114 1.00 63.78 97 GLU A C 1
ATOM 762 O O . GLU A 1 97 ? 17.917 3.788 -30.500 1.00 63.78 97 GLU A O 1
ATOM 767 N N . PRO A 1 98 ? 16.061 2.509 -30.470 1.00 64.25 98 PRO A N 1
ATOM 768 C CA . PRO A 1 98 ? 16.563 1.556 -31.444 1.00 64.25 98 PRO A CA 1
ATOM 769 C C . PRO A 1 98 ? 16.734 2.243 -32.793 1.00 64.25 98 PRO A C 1
ATOM 771 O O . PRO A 1 98 ? 15.811 2.878 -33.309 1.00 64.25 98 PRO A O 1
ATOM 774 N N . VAL A 1 99 ? 17.915 2.086 -33.378 1.00 67.94 99 VAL A N 1
ATOM 775 C CA . VAL A 1 99 ? 18.194 2.559 -34.731 1.00 67.94 99 VAL A CA 1
ATOM 776 C C . VAL A 1 99 ? 17.844 1.407 -35.663 1.00 67.94 9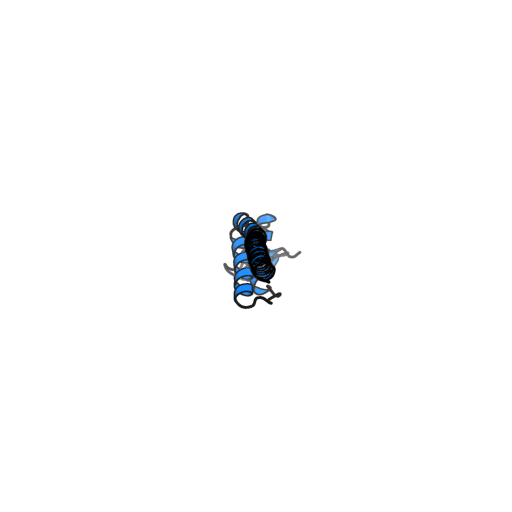9 VAL A C 1
ATOM 778 O O . VAL A 1 99 ? 18.386 0.318 -35.527 1.00 67.94 99 VAL A O 1
ATOM 781 N N . GLU A 1 100 ? 16.8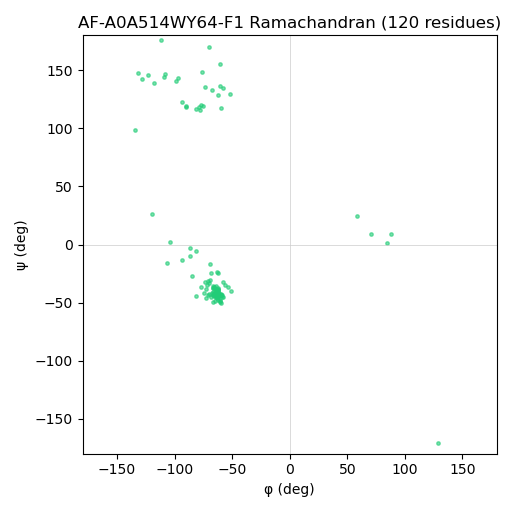73 1.616 -36.554 1.00 69.38 100 GLU A N 1
ATOM 782 C CA . GLU A 1 100 ? 16.413 0.597 -37.519 1.00 69.38 100 GLU A CA 1
ATOM 783 C C . GLU A 1 100 ? 15.899 -0.714 -36.881 1.00 69.38 100 GLU A C 1
ATOM 785 O O . GLU A 1 100 ? 15.852 -1.757 -37.524 1.00 69.38 100 GLU A O 1
ATOM 790 N N . GLY A 1 101 ? 15.447 -0.661 -35.621 1.00 65.81 101 GLY A N 1
ATOM 791 C CA . GLY A 1 101 ? 14.934 -1.832 -34.898 1.00 65.81 101 GLY A CA 1
ATOM 792 C C . GLY A 1 101 ? 16.011 -2.687 -34.225 1.00 65.81 101 GLY A C 1
ATOM 793 O O . GLY A 1 101 ? 15.667 -3.667 -33.566 1.00 65.81 101 GLY A O 1
ATOM 794 N N . GLU A 1 102 ? 17.283 -2.295 -34.324 1.00 68.94 102 GLU A N 1
ATOM 795 C CA . GLU A 1 102 ? 18.403 -2.953 -33.654 1.00 68.94 102 GLU A CA 1
ATOM 796 C C . GLU A 1 102 ? 18.954 -2.099 -32.506 1.00 68.94 102 GLU A C 1
ATOM 798 O O . GLU A 1 102 ? 18.945 -0.863 -32.533 1.00 68.94 102 GLU A O 1
ATOM 803 N N . CYS A 1 103 ? 19.432 -2.784 -31.466 1.00 73.12 103 CYS A N 1
ATOM 804 C CA . CYS A 1 103 ? 20.078 -2.151 -30.326 1.00 73.12 103 CYS A CA 1
ATOM 805 C C . CYS A 1 103 ? 21.601 -2.183 -30.461 1.00 73.12 103 CYS A C 1
ATOM 807 O O . CYS A 1 103 ? 22.155 -3.174 -30.939 1.00 73.12 103 CYS A O 1
ATOM 809 N N . PRO A 1 104 ? 22.299 -1.123 -30.016 1.00 75.75 104 PRO A N 1
ATOM 810 C CA . PRO A 1 104 ? 23.753 -1.109 -30.010 1.00 75.75 104 PRO A CA 1
ATOM 811 C C . PRO A 1 104 ? 24.314 -2.233 -29.130 1.00 75.75 104 PRO A C 1
ATOM 813 O O . PRO A 1 104 ? 23.666 -2.701 -28.193 1.00 75.75 104 PRO A O 1
ATOM 816 N N . HIS A 1 105 ? 25.548 -2.656 -29.416 1.00 69.88 105 HIS A N 1
ATOM 817 C CA . HIS A 1 105 ? 26.217 -3.710 -28.653 1.00 69.88 105 HIS A CA 1
ATOM 818 C C . HIS A 1 105 ? 26.199 -3.424 -27.146 1.00 69.88 105 HIS A C 1
ATOM 820 O O . HIS A 1 105 ? 26.581 -2.341 -26.704 1.00 69.88 105 HIS A O 1
ATOM 826 N N . GLY A 1 106 ? 25.777 -4.421 -26.365 1.00 67.31 106 GLY A N 1
ATOM 827 C CA . GLY A 1 106 ? 25.599 -4.285 -24.919 1.00 67.31 106 GLY A CA 1
ATOM 828 C C . GLY A 1 106 ? 24.220 -3.770 -24.507 1.00 67.31 106 GLY A C 1
ATOM 829 O O . GLY A 1 106 ? 24.046 -3.481 -23.331 1.00 67.31 106 GLY A O 1
ATOM 830 N N . TYR A 1 107 ? 23.255 -3.669 -25.431 1.00 71.31 107 TYR A N 1
ATOM 831 C CA . TYR A 1 107 ? 21.869 -3.288 -25.158 1.00 71.31 107 TYR A CA 1
ATOM 832 C C . TYR A 1 107 ? 20.876 -4.303 -25.762 1.00 71.31 107 TYR A C 1
ATOM 834 O O . TYR A 1 107 ? 21.091 -4.817 -26.856 1.00 71.31 107 TYR A O 1
ATOM 842 N N . GLU A 1 108 ? 19.781 -4.587 -25.058 1.00 78.25 108 GLU A N 1
ATOM 843 C CA . GLU A 1 108 ? 18.672 -5.453 -25.466 1.00 78.25 108 GLU A CA 1
ATOM 844 C C . GLU A 1 108 ? 17.416 -4.618 -25.748 1.00 78.25 108 GLU A C 1
ATOM 846 O O . GLU A 1 108 ? 17.143 -3.616 -25.080 1.00 78.25 108 GLU A O 1
ATOM 851 N N . LEU A 1 109 ? 16.642 -5.039 -26.749 1.00 73.06 109 LEU A N 1
ATOM 852 C CA . LEU A 1 109 ? 15.408 -4.379 -27.156 1.00 73.06 109 LEU A CA 1
ATOM 853 C C . LEU A 1 109 ? 14.271 -4.757 -26.198 1.00 73.06 109 LEU A C 1
ATOM 855 O O . LEU A 1 109 ? 13.881 -5.921 -26.120 1.00 73.06 109 LEU A O 1
ATOM 859 N N . LYS A 1 110 ? 13.698 -3.777 -25.498 1.00 72.81 110 LYS A N 1
ATOM 860 C CA . LYS A 1 110 ? 12.516 -3.972 -24.648 1.00 72.81 110 LYS A CA 1
ATOM 861 C C . LYS A 1 110 ? 11.374 -3.049 -25.055 1.00 72.81 110 LYS A C 1
ATOM 863 O O . LYS A 1 110 ? 11.575 -1.908 -25.462 1.00 72.81 110 LYS A O 1
ATOM 868 N N . SER A 1 111 ? 10.145 -3.537 -24.910 1.00 61.41 111 SER A N 1
ATOM 869 C CA . SER A 1 111 ? 8.938 -2.754 -25.186 1.00 61.41 111 SER A CA 1
ATOM 870 C C . SER A 1 111 ? 8.600 -1.843 -23.998 1.00 61.41 111 SER A C 1
ATOM 872 O O . SER A 1 111 ? 8.282 -2.334 -22.915 1.00 61.41 111 SER A O 1
ATOM 874 N N . GLY A 1 112 ? 8.644 -0.522 -24.200 1.00 57.88 112 GLY A N 1
ATOM 875 C CA . GLY A 1 112 ? 8.251 0.504 -23.228 1.00 57.88 112 GLY A CA 1
ATOM 876 C C . GLY A 1 112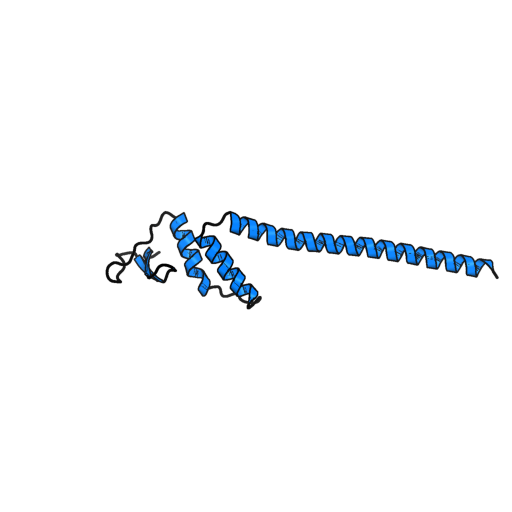 ? 6.991 1.278 -23.643 1.00 57.88 112 GLY A C 1
ATOM 877 O O . GLY A 1 112 ? 6.451 1.096 -24.731 1.00 57.88 112 GLY A O 1
ATOM 878 N N . MET A 1 113 ? 6.514 2.182 -22.776 1.00 45.78 113 MET A N 1
ATOM 879 C CA . MET A 1 113 ? 5.252 2.919 -22.986 1.00 45.78 113 MET A CA 1
ATOM 880 C C . MET A 1 113 ? 5.297 3.949 -24.137 1.00 45.78 113 MET A C 1
ATOM 882 O O . MET A 1 113 ? 4.248 4.381 -24.604 1.00 45.78 113 MET A O 1
ATOM 886 N N . MET A 1 114 ? 6.493 4.341 -24.595 1.00 48.34 114 MET A N 1
ATOM 887 C CA . MET A 1 114 ? 6.706 5.258 -25.732 1.00 48.34 114 MET A CA 1
ATOM 888 C C . MET A 1 114 ? 7.150 4.534 -27.017 1.00 48.34 114 MET A C 1
ATOM 890 O O . MET A 1 114 ? 7.386 5.188 -28.027 1.00 48.34 114 MET A O 1
ATOM 894 N N . GLY A 1 115 ? 7.247 3.199 -26.994 1.00 64.25 115 GLY A N 1
ATOM 895 C CA . GLY A 1 115 ? 7.759 2.388 -28.098 1.00 64.25 115 GLY A CA 1
ATOM 896 C C . GLY A 1 115 ? 8.842 1.405 -27.652 1.00 64.25 115 GLY A C 1
ATOM 897 O O . GLY A 1 115 ? 9.082 1.205 -26.460 1.00 64.25 115 GLY A O 1
ATOM 898 N N . MET A 1 116 ? 9.490 0.771 -28.625 1.00 67.75 116 MET A N 1
ATOM 899 C CA . MET A 1 116 ? 10.663 -0.075 -28.394 1.00 67.75 116 MET A CA 1
ATOM 900 C C . MET A 1 116 ? 11.834 0.796 -27.923 1.00 67.75 116 MET A C 1
ATOM 902 O O . MET A 1 116 ? 12.100 1.835 -28.521 1.00 67.75 116 MET A O 1
ATOM 906 N N . VAL A 1 117 ? 12.533 0.379 -26.870 1.00 74.44 117 VAL A N 1
ATOM 907 C CA . VAL A 1 117 ? 13.715 1.063 -26.328 1.00 74.44 117 VAL A CA 1
ATOM 908 C C . VAL A 1 117 ? 14.845 0.065 -26.098 1.00 74.44 117 VAL A C 1
ATOM 910 O O . VAL A 1 117 ? 14.605 -1.094 -25.764 1.00 74.44 117 VAL A O 1
ATOM 913 N N . CYS A 1 118 ? 16.081 0.515 -26.266 1.00 73.12 118 CYS A N 1
ATOM 914 C CA . CYS A 1 118 ? 17.283 -0.273 -26.033 1.00 73.12 118 CYS A CA 1
ATOM 915 C C . CYS A 1 118 ? 17.801 -0.046 -24.618 1.00 73.12 118 CYS A C 1
ATOM 917 O O . CYS A 1 118 ? 18.094 1.089 -24.224 1.00 73.12 118 CYS A O 1
ATOM 919 N N . LEU A 1 119 ? 17.926 -1.133 -23.861 1.00 70.69 119 LEU A N 1
ATOM 920 C CA . LEU A 1 119 ? 18.317 -1.129 -22.455 1.00 70.69 119 LEU A CA 1
ATOM 921 C C . LEU A 1 119 ? 19.628 -1.892 -22.267 1.00 70.69 119 LEU A C 1
ATOM 923 O O . LEU A 1 119 ? 19.783 -2.931 -22.894 1.00 70.69 119 LEU A O 1
ATOM 927 N N . PRO A 1 120 ? 20.567 -1.423 -21.432 1.00 72.81 120 PRO A N 1
ATOM 928 C CA . PRO A 1 120 ? 21.848 -2.100 -21.264 1.00 72.81 120 PRO A CA 1
ATOM 929 C C . PRO A 1 120 ? 21.660 -3.534 -20.740 1.00 72.81 120 PRO A C 1
ATOM 931 O O . PRO A 1 120 ? 20.864 -3.780 -19.831 1.00 72.81 120 PRO A O 1
ATOM 934 N N . ILE A 1 121 ? 22.395 -4.476 -21.328 1.00 68.69 121 ILE A N 1
ATOM 935 C CA . ILE A 1 121 ? 22.446 -5.887 -20.935 1.00 68.69 121 ILE A CA 1
ATOM 936 C C . ILE A 1 121 ? 23.285 -5.966 -19.657 1.00 68.69 121 ILE A C 1
ATOM 938 O O . ILE A 1 121 ? 24.448 -5.559 -19.656 1.00 68.69 121 ILE A O 1
ATOM 942 N N . LYS A 1 122 ? 22.681 -6.453 -18.570 1.00 60.59 122 LYS A N 1
ATOM 943 C CA . LYS A 1 122 ? 23.369 -6.710 -17.296 1.00 60.59 122 LYS A CA 1
ATOM 944 C C . LYS A 1 122 ? 24.158 -8.010 -17.315 1.00 60.59 122 LYS A C 1
ATOM 946 O O . LYS A 1 122 ? 23.639 -8.996 -17.881 1.00 60.59 122 LYS A O 1
#

Foldseek 3Di:
DPVVVVVVVVVVVVVVVVVVVVVVVVVVVVVVVVVVVCCVVVVVLVVQCVPADPLSVQLSVQVVVVCVVPVPDPDSVVSVLSVVVSVCVVVVNDWAQADVNDEPPQWDWDAHPVGIITHGDD

pLDDT: mean 73.02, std 11.16, range [45.78, 92.56]

Mean predicted aligned error: 16.8 Å

Solvent-accessible surface area (backbone atoms only — not comparable to full-atom values): 6927 Å² total; per-residue (Å²): 129,72,64,64,62,54,52,52,52,50,52,53,54,50,51,51,52,52,53,52,51,51,50,50,54,49,53,53,50,51,54,52,52,52,52,48,54,53,44,58,58,49,49,53,49,52,51,51,47,70,72,37,54,78,40,39,34,50,23,53,50,44,52,49,53,48,37,72,79,36,76,82,64,82,81,54,72,90,32,42,57,31,51,53,54,40,50,31,62,72,69,70,50,76,76,38,74,43,60,96,81,44,45,62,93,64,32,43,79,42,78,48,99,92,43,69,33,18,39,74,62,128